Protein AF-A0A7I9WTD4-F1 (afdb_monomer)

Foldseek 3Di:
DDFLLNCQPDFPVRVVVAAAFPQALQPDKPSQAQKFWDDWDQDPVQRKIKTKIQCLRHPDPRLFGIKIKIAGQWDDKDKDADDDPDADDTFGWHIWDWDDDPQKIWIWTAGPPTMIIIIMGRKMKMKGWHFVPQRPPDAADRVDPDPVSRVVNHRDRGTDTDNIHMDIDD

Sequence (170 aa):
MTTLSDLRNLRPDRADSFAATAWNPFSSDDVLSGAQLLEVRHDILRSSLSITLELRVSEYDWHACAGLITAFDVTDYVYSQDLRTNGLMAWTILSSVTERLEETLTLELSGTPAFSLKFTAGQAAFYSAKIEGMEGLPPPDYTAADAQSVETKIPNWDARIHDVQVAFFP

Radius of gyration: 15.12 Å; Cα contacts (8 Å, |Δi|>4): 411; chains: 1; bounding box: 37×29×42 Å

Secondary structure (DSSP, 8-state):
-EEHHHHHT--GGG-TTSEEPS--TTTSTTTTTT-EEEEEEEETTTTEEEEEEE-TT-SS--S-SEEEEEEEEEEEEEEEEPPP-SS---EEEEEEEEEE-SS-EEEEEEEETTEEEEEEEEEEEEEEEEETTTTTPPPP-TTSS-HHHHHTTS--TT-EEEEEEEEEE-

Organism: NCBI:txid182220

Mean predicted aligned error: 4.13 Å

Nearest PDB structures (foldseek):
  6drg-assembly1_A  TM=2.628E-01  e=8.115E-01  Homo sapiens
  1yiv-assembly1_A  TM=2.609E-01  e=1.483E+00  Equus 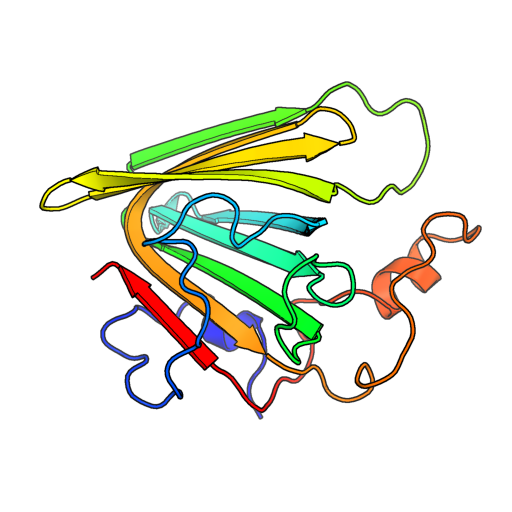caballus
  1a18-assembly1_A  TM=2.137E-01  e=1.483E+00  Mus musculus
  6ew5-assembly4_D  TM=2.754E-01  e=3.376E+00  Homo sapiens
  1uok-assembly1_A  TM=2.651E-01  e=4.692E+00  Bacillus cereus

Structure (mmCIF, N/CA/C/O backbone):
data_AF-A0A7I9WTD4-F1
#
_entry.id   AF-A0A7I9WTD4-F1
#
loop_
_atom_site.group_PDB
_atom_site.id
_atom_site.type_symbol
_atom_site.label_atom_id
_atom_site.label_alt_id
_atom_site.label_comp_id
_atom_site.label_asym_id
_atom_site.label_entity_id
_atom_site.label_seq_id
_atom_site.pdbx_PDB_ins_code
_atom_site.Cartn_x
_atom_site.Cartn_y
_atom_site.Cartn_z
_atom_site.occupancy
_atom_site.B_iso_or_equiv
_atom_site.auth_seq_id
_atom_site.auth_comp_id
_atom_site.auth_asym_id
_atom_site.auth_atom_id
_atom_site.pdbx_PDB_model_num
ATOM 1 N N . MET A 1 1 ? 12.847 -17.223 7.275 1.00 72.06 1 MET A N 1
ATOM 2 C CA . MET A 1 1 ? 12.976 -15.955 6.527 1.00 72.06 1 MET A CA 1
ATOM 3 C C . MET A 1 1 ? 11.576 -15.491 6.203 1.00 72.06 1 MET A C 1
ATOM 5 O O . MET A 1 1 ? 10.771 -16.348 5.865 1.00 72.06 1 MET A O 1
ATOM 9 N N . THR A 1 2 ? 11.306 -14.201 6.376 1.00 91.00 2 THR A N 1
ATOM 10 C CA . THR A 1 2 ? 9.975 -13.599 6.216 1.00 91.00 2 THR A CA 1
ATOM 11 C C . THR A 1 2 ? 9.826 -13.041 4.802 1.00 91.00 2 THR A C 1
ATOM 13 O O . THR A 1 2 ? 10.802 -12.558 4.224 1.00 91.00 2 THR A O 1
ATOM 16 N N . THR A 1 3 ? 8.620 -13.106 4.255 1.00 94.62 3 THR A N 1
ATOM 17 C CA . THR A 1 3 ? 8.218 -12.573 2.947 1.00 94.62 3 THR A CA 1
ATOM 18 C C . THR A 1 3 ? 7.068 -11.573 3.092 1.00 94.62 3 THR A C 1
ATOM 20 O O . THR A 1 3 ? 6.437 -11.497 4.150 1.00 94.62 3 THR A O 1
ATOM 23 N N . LEU A 1 4 ? 6.743 -10.823 2.033 1.00 92.12 4 LEU A N 1
ATOM 24 C CA . LEU A 1 4 ? 5.535 -9.981 2.025 1.00 92.12 4 LEU A CA 1
ATOM 25 C C . LEU A 1 4 ? 4.254 -10.822 2.196 1.00 92.12 4 LEU A C 1
ATOM 27 O O . LEU A 1 4 ? 3.320 -10.398 2.879 1.00 92.12 4 LEU A O 1
ATOM 31 N N . SER A 1 5 ? 4.217 -12.038 1.637 1.00 93.44 5 SER A N 1
ATOM 32 C CA . SER A 1 5 ? 3.125 -13.002 1.844 1.00 93.44 5 SER A CA 1
ATOM 33 C C . SER A 1 5 ? 2.903 -13.355 3.314 1.00 93.44 5 SER A C 1
ATOM 35 O O . SER A 1 5 ? 1.752 -13.496 3.738 1.00 93.44 5 SER A O 1
ATOM 37 N N . ASP A 1 6 ? 3.978 -13.482 4.095 1.00 92.69 6 ASP A N 1
ATOM 38 C CA . ASP A 1 6 ? 3.882 -13.805 5.522 1.00 92.69 6 ASP A CA 1
ATOM 39 C C . ASP A 1 6 ? 3.224 -12.664 6.310 1.00 92.69 6 ASP A C 1
ATOM 41 O O . ASP A 1 6 ? 2.420 -12.917 7.209 1.00 92.69 6 ASP A O 1
ATOM 45 N N . LEU A 1 7 ? 3.502 -11.410 5.933 1.00 91.62 7 LEU A N 1
ATOM 46 C CA . LEU A 1 7 ? 2.905 -10.225 6.558 1.00 91.62 7 LEU A CA 1
ATOM 47 C C . LEU A 1 7 ? 1.428 -10.043 6.196 1.00 91.62 7 LEU A C 1
ATOM 49 O O . LEU A 1 7 ? 0.654 -9.556 7.012 1.00 91.62 7 LEU A O 1
ATOM 53 N N . ARG A 1 8 ? 1.007 -10.481 5.004 1.00 88.94 8 ARG A N 1
ATOM 54 C CA . ARG A 1 8 ? -0.359 -10.287 4.484 1.00 88.94 8 ARG A CA 1
ATOM 55 C C . ARG A 1 8 ? -1.465 -10.717 5.451 1.00 88.94 8 ARG A C 1
ATOM 57 O O . ARG A 1 8 ? -2.531 -10.117 5.490 1.00 88.94 8 ARG A O 1
ATOM 64 N N . ASN A 1 9 ? -1.240 -11.812 6.173 1.00 83.88 9 ASN A N 1
ATOM 65 C CA . ASN A 1 9 ? -2.237 -12.390 7.078 1.00 83.88 9 ASN A CA 1
ATOM 66 C C . ASN A 1 9 ? -1.953 -12.058 8.550 1.00 83.88 9 ASN A C 1
ATOM 68 O O . ASN A 1 9 ? -2.624 -12.593 9.436 1.00 83.88 9 ASN A O 1
ATOM 72 N N . LEU A 1 10 ? -0.944 -11.229 8.818 1.00 87.38 10 LEU A N 1
ATOM 73 C CA . LEU A 1 10 ? -0.597 -10.819 10.162 1.00 87.38 10 LEU A CA 1
ATOM 74 C C . LEU A 1 10 ? -1.544 -9.695 10.579 1.00 87.38 10 LEU A C 1
ATOM 76 O O . LEU A 1 10 ? -1.502 -8.595 10.037 1.00 87.38 10 LEU A O 1
ATOM 80 N N . ARG A 1 11 ? -2.431 -9.992 11.527 1.00 79.56 11 ARG A N 1
ATOM 81 C CA . ARG A 1 11 ? -3.296 -8.963 12.099 1.00 79.56 11 ARG A CA 1
ATOM 82 C C . ARG A 1 11 ? -2.468 -7.980 12.950 1.00 79.56 11 ARG A C 1
ATOM 84 O O . ARG A 1 11 ? -1.442 -8.389 13.508 1.00 79.56 11 ARG A O 1
ATOM 91 N N . PRO A 1 12 ? -2.894 -6.705 13.057 1.00 73.19 12 PRO A N 1
ATOM 92 C CA . PRO A 1 12 ? -2.173 -5.677 13.813 1.00 73.19 12 PRO A CA 1
ATOM 93 C C . PRO A 1 12 ? -1.848 -6.072 15.258 1.00 73.19 12 PRO A C 1
ATOM 95 O O . PRO A 1 12 ? -0.746 -5.812 15.729 1.00 73.19 12 PRO A O 1
ATOM 98 N N . ASP A 1 13 ? -2.753 -6.798 15.922 1.00 71.31 13 ASP A N 1
ATOM 99 C CA . ASP A 1 13 ? -2.607 -7.311 17.294 1.00 71.31 13 ASP A CA 1
ATOM 100 C C . ASP A 1 13 ? -1.446 -8.306 17.487 1.00 71.31 13 ASP A C 1
ATOM 102 O O . ASP A 1 13 ? -1.131 -8.691 18.612 1.00 71.31 13 ASP A O 1
ATOM 106 N N . ARG A 1 14 ? -0.813 -8.760 16.400 1.00 68.50 14 ARG A N 1
ATOM 107 C CA . ARG A 1 14 ? 0.292 -9.733 16.414 1.00 68.50 14 ARG A CA 1
ATOM 108 C C . ARG A 1 14 ? 1.599 -9.186 15.862 1.00 68.50 14 ARG A C 1
ATOM 110 O O . ARG A 1 14 ? 2.542 -9.954 15.671 1.00 68.50 14 ARG A O 1
ATOM 117 N N . ALA A 1 15 ? 1.660 -7.892 15.578 1.00 66.06 15 ALA A N 1
ATOM 118 C CA . ALA A 1 15 ? 2.770 -7.283 14.861 1.00 66.06 15 ALA A CA 1
ATOM 119 C C . ALA A 1 15 ? 3.665 -6.387 15.750 1.00 66.06 15 ALA A C 1
ATOM 121 O O . ALA A 1 15 ? 4.578 -5.736 15.242 1.00 66.06 15 ALA A O 1
ATOM 122 N N . ASP A 1 16 ? 3.497 -6.468 17.079 1.00 65.81 16 ASP A N 1
ATOM 123 C CA . ASP A 1 16 ? 4.304 -5.796 18.119 1.00 65.81 16 ASP A CA 1
ATOM 124 C C . ASP A 1 16 ? 5.815 -6.097 18.059 1.00 65.81 16 ASP A C 1
ATOM 126 O O . ASP A 1 16 ? 6.619 -5.441 18.719 1.00 65.81 16 ASP A O 1
ATOM 130 N N . SER A 1 17 ? 6.231 -7.103 17.286 1.00 79.44 17 SER A N 1
ATOM 131 C CA . SER A 1 17 ? 7.640 -7.470 17.122 1.00 79.44 17 SER A CA 1
ATOM 132 C C . SER A 1 17 ? 8.421 -6.574 16.154 1.00 79.44 17 SER A C 1
ATOM 134 O O . SER A 1 17 ? 9.639 -6.732 16.054 1.00 79.44 17 SER A O 1
ATOM 136 N N . PHE A 1 18 ? 7.757 -5.688 15.406 1.00 86.88 18 PHE A N 1
ATOM 137 C CA . PHE A 1 18 ? 8.407 -4.819 14.422 1.00 86.88 18 PHE A CA 1
ATOM 138 C C . PHE A 1 18 ? 8.662 -3.413 14.964 1.00 86.88 18 PHE A C 1
ATOM 140 O O . PHE A 1 18 ? 7.960 -2.921 15.844 1.00 86.88 18 PHE A O 1
ATOM 147 N N . ALA A 1 19 ? 9.685 -2.752 14.421 1.00 91.00 19 ALA A N 1
ATOM 148 C CA . ALA A 1 19 ? 9.974 -1.369 14.774 1.00 91.00 19 ALA A CA 1
ATOM 149 C C . ALA A 1 19 ? 8.861 -0.443 14.262 1.00 91.00 19 ALA A C 1
ATOM 151 O O . ALA A 1 19 ? 8.337 -0.649 13.170 1.00 91.00 19 ALA A O 1
ATOM 152 N N . ALA A 1 20 ? 8.525 0.605 15.011 1.00 91.12 20 ALA A N 1
ATOM 153 C CA . ALA A 1 20 ? 7.610 1.624 14.509 1.00 91.12 20 ALA A CA 1
ATOM 154 C C . ALA A 1 20 ? 8.242 2.364 13.318 1.00 91.12 20 ALA A C 1
ATOM 156 O O . ALA A 1 20 ? 9.428 2.704 13.353 1.00 91.12 20 ALA A O 1
ATOM 157 N N . THR A 1 21 ? 7.459 2.626 12.273 1.00 90.94 21 THR A N 1
ATOM 158 C CA . THR A 1 21 ? 7.903 3.493 11.175 1.00 90.94 21 THR A CA 1
ATOM 159 C C . THR A 1 21 ? 7.775 4.970 11.554 1.00 90.94 21 THR A C 1
ATOM 161 O O . THR A 1 21 ? 6.896 5.355 12.326 1.00 90.94 21 THR A O 1
ATOM 164 N N . ALA A 1 22 ? 8.647 5.812 10.995 1.00 89.25 22 ALA A N 1
ATOM 165 C CA . ALA A 1 22 ? 8.564 7.266 11.151 1.00 89.25 22 ALA A CA 1
ATOM 166 C C . ALA A 1 22 ? 7.361 7.876 10.405 1.00 89.25 22 ALA A C 1
ATOM 168 O O . ALA A 1 22 ? 6.913 8.971 10.741 1.00 89.25 22 ALA A O 1
ATOM 169 N N . TRP A 1 23 ? 6.839 7.163 9.407 1.00 93.75 23 TRP A N 1
ATOM 170 C CA . TRP A 1 23 ? 5.847 7.654 8.459 1.00 93.75 23 TRP A CA 1
ATOM 171 C C . TRP A 1 23 ? 4.590 6.788 8.531 1.00 93.75 23 TRP A C 1
ATOM 173 O O . TRP A 1 23 ? 4.564 5.659 8.046 1.00 93.75 23 TRP A O 1
ATOM 183 N N . ASN A 1 24 ? 3.537 7.304 9.161 1.00 94.69 24 ASN A N 1
ATOM 184 C CA . ASN A 1 24 ? 2.292 6.565 9.332 1.00 94.69 24 ASN A CA 1
ATOM 185 C C . ASN A 1 24 ? 1.231 7.070 8.335 1.00 94.69 24 ASN A C 1
ATOM 187 O O . ASN A 1 24 ? 0.687 8.159 8.544 1.00 94.69 24 ASN A O 1
ATOM 191 N N . PRO A 1 25 ? 0.889 6.287 7.292 1.00 95.75 25 PRO A N 1
ATOM 192 C CA . PRO A 1 25 ? -0.104 6.698 6.299 1.00 95.75 25 PRO A CA 1
ATOM 193 C C . 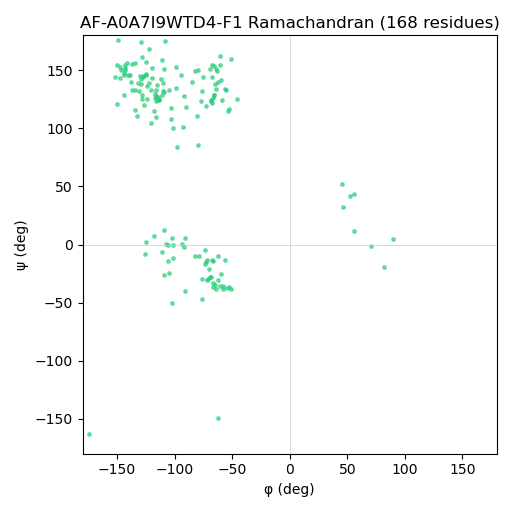PRO A 1 25 ? -1.520 6.782 6.878 1.00 95.75 25 PRO A C 1
ATOM 195 O O . PRO A 1 25 ? -2.403 7.360 6.258 1.00 95.75 25 PRO A O 1
ATOM 198 N N . PHE A 1 26 ? -1.749 6.233 8.073 1.00 95.94 26 PHE A N 1
ATOM 199 C CA . PHE A 1 26 ? -3.041 6.268 8.750 1.00 95.94 26 PHE A CA 1
ATOM 200 C C . PHE A 1 26 ? -3.203 7.467 9.688 1.00 95.94 26 PHE A C 1
ATOM 202 O O . PHE A 1 26 ? -4.242 7.597 10.326 1.00 95.94 26 PHE A O 1
ATOM 209 N N . SER A 1 27 ? -2.187 8.316 9.848 1.00 94.38 27 SER A N 1
ATOM 210 C CA . SER A 1 27 ? -2.272 9.502 10.715 1.00 94.38 27 SER A CA 1
ATOM 211 C C . SER A 1 27 ? -1.916 10.811 10.028 1.00 94.38 27 SER A C 1
ATOM 213 O O . SER A 1 27 ? -2.074 11.861 10.645 1.00 94.38 27 SER A O 1
ATOM 215 N N . SER A 1 28 ? -1.408 10.746 8.802 1.00 94.00 28 SER A N 1
ATOM 216 C CA . SER A 1 28 ? -0.904 11.899 8.073 1.00 94.00 28 SER A CA 1
ATOM 217 C C . SER A 1 28 ? -1.240 11.751 6.598 1.00 94.00 28 SER A C 1
ATOM 219 O O . SER A 1 28 ? -0.924 10.723 5.995 1.00 94.00 28 SER A O 1
ATOM 221 N N . ASP A 1 29 ? -1.841 12.793 6.036 1.00 96.88 29 ASP A N 1
ATOM 222 C CA . ASP A 1 29 ? -2.143 12.845 4.613 1.00 96.88 29 ASP A CA 1
ATOM 223 C C . ASP A 1 29 ? -0.858 12.935 3.777 1.00 96.88 29 ASP A C 1
ATOM 225 O O . ASP A 1 29 ? 0.196 13.376 4.244 1.00 96.88 29 ASP A O 1
ATOM 229 N N . ASP A 1 30 ? -0.965 12.466 2.539 1.00 97.06 30 ASP A N 1
ATOM 230 C CA . ASP A 1 30 ? 0.041 12.472 1.474 1.00 97.06 30 ASP A CA 1
ATOM 231 C C . ASP A 1 30 ? 1.388 11.806 1.803 1.00 97.06 30 ASP A C 1
ATOM 233 O O . ASP A 1 30 ? 2.317 11.857 1.003 1.00 97.06 30 ASP A O 1
ATOM 237 N N . VAL A 1 31 ? 1.490 11.066 2.912 1.00 96.56 31 VAL A N 1
ATOM 238 C CA . VA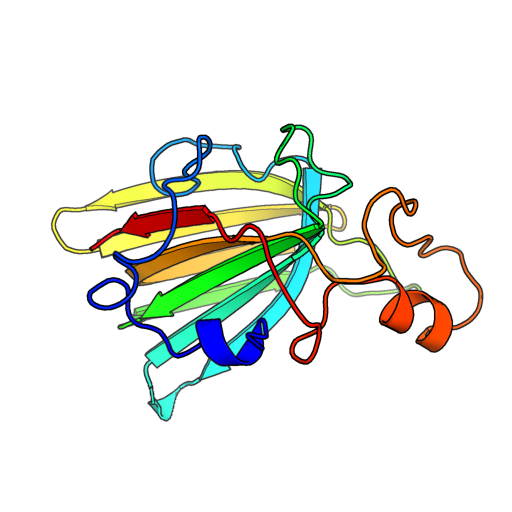L A 1 31 ? 2.696 10.294 3.269 1.00 96.56 31 VAL A CA 1
ATOM 239 C C . VAL A 1 31 ? 3.066 9.247 2.211 1.00 96.56 31 VAL A C 1
ATOM 241 O O . VAL A 1 31 ? 4.231 8.875 2.090 1.00 96.56 31 VAL A O 1
ATOM 244 N N . LEU A 1 32 ? 2.100 8.773 1.420 1.00 97.75 32 LEU A N 1
ATOM 245 C CA . LEU A 1 32 ? 2.349 7.831 0.324 1.00 97.75 32 LEU A CA 1
ATOM 246 C C . LEU A 1 32 ? 2.618 8.523 -1.023 1.00 97.75 32 LEU A C 1
ATOM 248 O O . LEU A 1 32 ? 2.729 7.832 -2.036 1.00 97.75 32 LEU A O 1
ATOM 252 N N . SER A 1 33 ? 2.724 9.856 -1.061 1.00 97.69 33 SER A N 1
ATOM 253 C CA . SER A 1 33 ? 3.006 10.609 -2.286 1.00 97.69 33 SER A CA 1
ATOM 254 C C . SER A 1 33 ? 4.304 10.139 -2.953 1.00 97.69 33 SER A C 1
ATOM 256 O O . SER A 1 33 ? 5.338 9.916 -2.315 1.00 97.69 33 SER A O 1
ATOM 258 N N . GLY A 1 34 ? 4.232 9.935 -4.266 1.00 97.12 34 GLY A N 1
ATOM 259 C CA . GLY A 1 34 ? 5.320 9.428 -5.096 1.00 97.12 34 GLY A CA 1
ATOM 260 C C . GLY A 1 34 ? 5.484 7.907 -5.080 1.00 97.12 34 GLY A C 1
ATOM 261 O O . GLY A 1 34 ? 6.066 7.371 -6.019 1.00 97.12 34 GLY A O 1
ATOM 262 N N . ALA A 1 35 ? 4.961 7.179 -4.084 1.00 97.62 35 ALA A N 1
ATOM 263 C CA . ALA A 1 35 ? 4.992 5.715 -4.107 1.00 97.62 35 ALA A CA 1
ATOM 264 C C . ALA A 1 35 ? 4.166 5.170 -5.285 1.00 97.62 35 ALA A C 1
ATOM 266 O O . ALA A 1 35 ? 3.189 5.789 -5.710 1.00 97.62 35 ALA A O 1
ATOM 267 N N . GLN A 1 36 ? 4.529 4.000 -5.821 1.00 96.44 36 GLN A N 1
ATOM 268 C CA . GLN A 1 36 ? 3.765 3.389 -6.920 1.00 96.44 36 GLN A CA 1
ATOM 269 C C . GLN A 1 36 ? 2.920 2.222 -6.429 1.00 96.44 36 GLN A C 1
ATOM 271 O O . GLN A 1 36 ? 3.421 1.328 -5.750 1.00 96.44 36 GLN A O 1
ATOM 276 N N . LEU A 1 37 ? 1.654 2.206 -6.835 1.00 95.88 37 LEU A N 1
ATOM 277 C CA . LEU A 1 37 ? 0.732 1.097 -6.650 1.00 95.88 37 LEU A CA 1
ATOM 278 C C . LEU A 1 37 ? 1.110 -0.058 -7.590 1.00 95.88 37 LEU A C 1
ATOM 280 O O . LEU A 1 37 ? 1.095 0.101 -8.811 1.00 95.88 37 LEU A O 1
ATOM 284 N N . LEU A 1 38 ? 1.436 -1.221 -7.022 1.00 94.12 38 LEU A N 1
ATOM 285 C CA . LEU A 1 38 ? 1.855 -2.399 -7.790 1.00 94.12 38 LEU A CA 1
ATOM 286 C C . LEU A 1 38 ? 0.733 -3.424 -7.925 1.00 94.12 38 LEU A C 1
ATOM 288 O O . LEU A 1 38 ? 0.432 -3.885 -9.023 1.00 94.12 38 LEU A O 1
ATOM 292 N N . GLU A 1 39 ? 0.111 -3.786 -6.805 1.00 94.19 39 GLU A N 1
ATOM 293 C CA . GLU A 1 39 ? -0.909 -4.830 -6.772 1.00 94.19 39 GLU A CA 1
ATOM 294 C C . GLU A 1 39 ? -1.903 -4.590 -5.637 1.00 94.19 39 GLU A C 1
ATOM 296 O O . GLU A 1 39 ? -1.526 -4.158 -4.547 1.00 94.19 39 GLU A O 1
ATOM 301 N N . VAL A 1 40 ? -3.171 -4.918 -5.893 1.00 95.62 40 VAL A N 1
ATOM 302 C CA . VAL A 1 40 ? -4.254 -4.906 -4.908 1.00 95.62 40 VAL A CA 1
ATOM 303 C C . VAL A 1 40 ? -4.890 -6.292 -4.874 1.00 95.62 40 VAL A C 1
ATOM 305 O O . VAL A 1 40 ? -5.329 -6.806 -5.902 1.00 95.62 40 VAL A O 1
ATOM 308 N N . ARG A 1 41 ? -4.957 -6.905 -3.692 1.00 95.81 41 ARG A N 1
ATOM 309 C CA . ARG A 1 41 ? -5.591 -8.207 -3.460 1.00 95.81 41 ARG A CA 1
ATOM 310 C C . ARG A 1 41 ? -6.744 -8.052 -2.487 1.00 95.81 41 ARG A C 1
ATOM 312 O O . ARG A 1 41 ? -6.520 -7.747 -1.321 1.00 95.81 41 ARG A O 1
ATOM 319 N N . HIS A 1 42 ? -7.958 -8.301 -2.961 1.00 96.00 42 HIS A N 1
ATOM 320 C CA . HIS A 1 42 ? -9.155 -8.327 -2.129 1.00 96.00 42 HIS A CA 1
ATOM 321 C C . HIS A 1 42 ? -9.576 -9.780 -1.872 1.00 96.00 42 HIS A C 1
ATOM 323 O O . HIS A 1 42 ? -9.896 -10.519 -2.804 1.00 96.00 42 HIS A O 1
ATOM 329 N N . ASP A 1 43 ? -9.559 -10.194 -0.607 1.00 95.69 43 ASP A N 1
ATOM 330 C CA . ASP A 1 43 ? -10.061 -11.487 -0.143 1.00 95.69 43 ASP A CA 1
ATOM 331 C C . ASP A 1 43 ? -11.440 -11.287 0.493 1.00 95.69 43 ASP A C 1
ATOM 333 O O . ASP A 1 43 ? -11.565 -10.862 1.643 1.00 95.69 43 ASP A O 1
ATOM 337 N N . ILE A 1 44 ? -12.474 -11.609 -0.285 1.00 93.94 44 ILE A N 1
ATOM 338 C CA . ILE A 1 44 ? -13.882 -11.437 0.095 1.00 93.94 44 ILE A CA 1
ATOM 339 C C . ILE A 1 44 ? -14.267 -12.367 1.254 1.00 93.94 44 ILE A C 1
ATOM 341 O O . ILE A 1 44 ? -15.087 -11.999 2.087 1.00 93.94 44 ILE A O 1
ATOM 345 N N . LEU A 1 45 ? -13.687 -13.570 1.334 1.00 94.94 45 LEU A N 1
ATOM 346 C CA . LEU A 1 45 ? -14.048 -14.539 2.377 1.00 94.94 45 LEU A CA 1
ATOM 347 C C . LEU A 1 45 ? -13.543 -14.108 3.753 1.00 94.94 45 LEU A C 1
ATOM 349 O O . LEU A 1 45 ? -14.140 -14.464 4.767 1.00 94.94 45 LEU A O 1
ATOM 353 N N . ARG A 1 46 ? -12.428 -13.375 3.785 1.00 94.12 46 ARG A N 1
ATOM 354 C CA . ARG A 1 46 ? -11.813 -12.863 5.014 1.00 94.12 46 ARG A CA 1
ATOM 355 C C . ARG A 1 46 ? -12.101 -11.386 5.266 1.00 94.12 46 ARG A C 1
ATOM 357 O O . ARG A 1 46 ? -11.607 -10.865 6.262 1.00 94.12 46 ARG A O 1
ATOM 364 N N . SER A 1 47 ? -12.849 -10.732 4.375 1.00 96.12 47 SER A N 1
ATOM 365 C CA . SER A 1 47 ? -13.055 -9.280 4.362 1.00 96.12 47 SER A CA 1
ATOM 366 C C . SER A 1 47 ? -11.741 -8.525 4.563 1.00 96.12 47 SER A C 1
ATOM 368 O O . SER A 1 47 ? -11.610 -7.706 5.472 1.00 96.12 47 SER A O 1
ATOM 370 N N . SER A 1 48 ? -10.729 -8.859 3.761 1.00 96.94 48 SER A N 1
ATOM 371 C CA . SER A 1 48 ? -9.396 -8.266 3.885 1.00 96.94 48 SER A CA 1
ATOM 372 C C . SER A 1 48 ? -8.866 -7.756 2.556 1.00 96.94 48 SER A C 1
ATOM 374 O O . SER A 1 48 ? -9.084 -8.375 1.513 1.00 96.94 48 SER A O 1
ATOM 376 N N . LEU A 1 49 ? -8.122 -6.658 2.609 1.00 97.38 49 LEU A N 1
ATOM 377 C CA . LEU A 1 49 ? -7.468 -6.035 1.466 1.00 97.38 49 LEU A CA 1
ATOM 378 C C . LEU A 1 49 ? -5.960 -6.015 1.701 1.00 97.38 49 LEU A C 1
ATOM 380 O O . LEU A 1 49 ? -5.493 -5.820 2.823 1.00 97.38 49 LEU A O 1
ATOM 384 N N . SER A 1 50 ? -5.177 -6.209 0.648 1.00 97.38 50 SER A N 1
ATOM 385 C CA . SER A 1 50 ? -3.732 -6.013 0.700 1.00 97.38 50 SER A CA 1
ATOM 386 C C . SER A 1 50 ? -3.254 -5.221 -0.505 1.00 97.38 50 SER A C 1
ATOM 388 O O . SER A 1 50 ? -3.646 -5.525 -1.630 1.00 97.38 50 SER A O 1
ATOM 390 N N . ILE A 1 51 ? -2.421 -4.213 -0.268 1.00 97.56 51 ILE A N 1
ATOM 391 C CA . ILE A 1 51 ? -1.926 -3.288 -1.287 1.00 97.56 51 ILE A CA 1
ATOM 392 C C . ILE A 1 51 ? -0.403 -3.261 -1.219 1.00 97.56 51 ILE A C 1
ATOM 394 O O . ILE A 1 51 ? 0.154 -2.879 -0.191 1.00 97.56 51 ILE A O 1
ATOM 398 N N . THR A 1 52 ? 0.258 -3.635 -2.311 1.00 97.25 52 THR A N 1
ATOM 399 C CA . THR A 1 52 ? 1.722 -3.611 -2.421 1.00 97.25 52 THR A CA 1
ATOM 400 C C . THR A 1 52 ? 2.174 -2.350 -3.146 1.00 97.25 52 THR A C 1
ATOM 402 O O . THR A 1 52 ? 1.617 -1.993 -4.188 1.00 97.25 52 THR A O 1
ATOM 405 N N . LEU A 1 53 ? 3.203 -1.703 -2.603 1.00 97.31 53 LEU A N 1
ATOM 406 C CA . LEU A 1 53 ? 3.750 -0.435 -3.071 1.00 97.31 53 LEU A CA 1
ATOM 407 C C . LEU A 1 53 ? 5.253 -0.540 -3.364 1.00 97.31 53 LEU A C 1
ATOM 409 O O . LEU A 1 53 ? 5.989 -1.208 -2.637 1.00 97.31 53 LEU A O 1
ATOM 413 N N . GLU A 1 54 ? 5.713 0.189 -4.378 1.00 96.44 54 GLU A N 1
ATOM 414 C CA . GLU A 1 54 ? 7.125 0.519 -4.606 1.00 96.44 54 GLU A CA 1
ATOM 415 C C . GLU A 1 54 ? 7.460 1.829 -3.886 1.00 96.44 54 GLU A C 1
ATOM 417 O O . GLU A 1 54 ? 6.886 2.873 -4.207 1.00 96.44 54 GLU A O 1
ATOM 422 N N . LEU A 1 55 ? 8.394 1.786 -2.931 1.00 96.81 55 LEU A N 1
ATOM 423 C CA . LEU A 1 55 ? 8.757 2.949 -2.112 1.00 96.81 55 LEU A CA 1
ATOM 424 C C . LEU A 1 55 ? 10.055 3.636 -2.553 1.00 96.81 55 LEU A C 1
ATOM 426 O O . LEU A 1 55 ? 10.299 4.758 -2.119 1.00 96.81 55 LEU A O 1
ATOM 430 N N . ARG A 1 56 ? 10.872 3.052 -3.445 1.00 95.31 56 ARG A N 1
ATOM 431 C CA . ARG A 1 56 ? 12.148 3.672 -3.885 1.00 95.31 56 ARG A CA 1
ATOM 432 C C . ARG A 1 56 ? 11.968 4.953 -4.698 1.00 95.31 56 ARG A C 1
ATOM 434 O O . ARG A 1 56 ? 12.932 5.674 -4.924 1.00 95.31 56 ARG A O 1
ATOM 441 N N . VAL A 1 57 ? 10.751 5.201 -5.168 1.00 93.75 57 VAL A N 1
ATOM 442 C CA . VAL A 1 57 ? 10.349 6.384 -5.946 1.00 93.75 57 VAL A CA 1
ATOM 443 C C . VAL A 1 57 ? 9.475 7.356 -5.155 1.00 93.75 57 VAL A C 1
ATOM 445 O O . VAL A 1 57 ? 9.066 8.376 -5.698 1.00 93.75 57 VAL A O 1
ATOM 448 N N . SER A 1 58 ? 9.190 7.036 -3.890 1.00 94.50 58 SER A N 1
ATOM 449 C CA . SER A 1 58 ? 8.426 7.898 -2.992 1.00 94.50 58 SER A CA 1
ATOM 450 C C . SER A 1 58 ? 9.151 9.217 -2.735 1.00 94.50 58 SER A C 1
ATOM 452 O O . SER A 1 58 ? 10.380 9.267 -2.693 1.00 94.50 58 SER A O 1
ATOM 454 N N . GLU A 1 59 ? 8.381 10.277 -2.500 1.00 93.81 59 GLU A N 1
ATOM 455 C CA . GLU A 1 59 ? 8.917 11.585 -2.105 1.00 93.8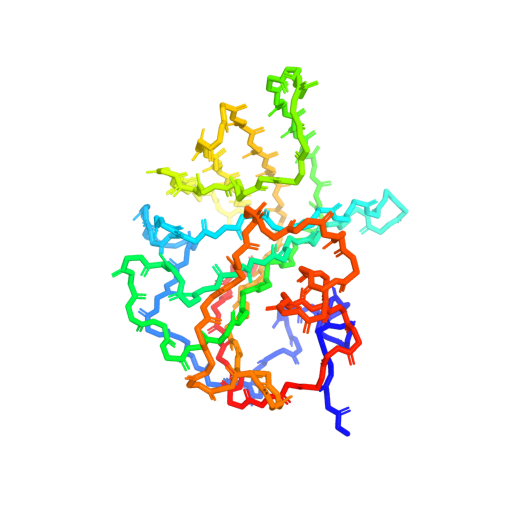1 59 GLU A CA 1
ATOM 456 C C . GLU A 1 59 ? 9.509 11.556 -0.689 1.00 93.81 59 GLU A C 1
ATOM 458 O O . GLU A 1 59 ? 10.441 12.296 -0.372 1.00 93.81 59 GLU A O 1
ATOM 463 N N . TYR A 1 60 ? 8.988 10.665 0.156 1.00 92.38 60 TYR A N 1
ATOM 464 C CA . TYR A 1 60 ? 9.484 10.419 1.505 1.00 92.38 60 TYR A CA 1
ATOM 465 C C . TYR A 1 60 ? 10.641 9.420 1.507 1.00 92.38 60 TYR A C 1
ATOM 467 O O . TYR A 1 60 ? 10.598 8.395 0.824 1.00 92.38 60 TYR A O 1
ATOM 475 N N . ASP A 1 61 ? 11.648 9.687 2.341 1.00 89.69 61 ASP A N 1
ATOM 476 C CA . ASP A 1 61 ? 12.779 8.784 2.549 1.00 89.69 61 ASP A CA 1
ATOM 477 C C . ASP A 1 61 ? 12.389 7.653 3.507 1.00 89.69 61 ASP A C 1
ATOM 479 O O . ASP A 1 61 ? 12.552 7.727 4.727 1.00 89.69 61 ASP A O 1
ATOM 483 N N . TRP A 1 62 ? 11.799 6.604 2.938 1.00 91.38 62 TRP A N 1
ATOM 484 C CA . TRP A 1 62 ? 11.394 5.409 3.677 1.00 91.38 62 TRP A CA 1
ATOM 485 C C . TRP A 1 62 ? 12.569 4.523 4.088 1.00 91.38 62 TRP A C 1
ATOM 487 O O . TRP A 1 62 ? 12.383 3.624 4.907 1.00 91.38 62 TRP A O 1
ATOM 497 N N . HIS A 1 63 ? 13.748 4.702 3.476 1.00 92.38 63 HIS A N 1
ATOM 498 C CA . HIS A 1 63 ? 14.855 3.742 3.537 1.00 92.38 63 HIS A CA 1
ATOM 499 C C . HIS A 1 63 ? 14.413 2.276 3.293 1.00 92.38 63 HIS A C 1
ATOM 501 O O . HIS A 1 63 ? 14.988 1.336 3.852 1.00 92.38 63 HIS A O 1
ATOM 507 N N . ALA A 1 64 ? 13.389 2.084 2.454 1.00 94.88 64 ALA A N 1
ATOM 508 C CA . ALA A 1 64 ? 12.716 0.815 2.194 1.00 94.88 64 ALA A CA 1
ATOM 509 C C . ALA A 1 64 ? 12.497 0.603 0.689 1.00 94.88 64 ALA A C 1
ATOM 511 O O . ALA A 1 64 ? 12.434 1.557 -0.086 1.00 94.88 64 ALA A O 1
ATOM 512 N N . CYS A 1 65 ? 12.364 -0.659 0.281 1.00 95.62 65 CYS A N 1
ATOM 513 C CA . CYS A 1 65 ? 12.057 -1.029 -1.101 1.00 95.62 65 CYS A CA 1
ATOM 514 C C . CYS A 1 65 ? 10.546 -1.145 -1.323 1.00 95.62 65 CYS A C 1
ATOM 516 O O . CYS A 1 65 ? 10.029 -0.724 -2.354 1.00 95.62 65 CYS A O 1
ATOM 518 N N . ALA A 1 66 ? 9.840 -1.716 -0.347 1.00 96.81 66 ALA A N 1
ATOM 519 C CA . ALA A 1 66 ? 8.440 -2.083 -0.478 1.00 96.81 66 ALA A CA 1
ATOM 520 C C . ALA A 1 66 ? 7.591 -1.515 0.650 1.00 96.81 66 ALA A C 1
ATOM 522 O O . ALA A 1 66 ? 8.029 -1.465 1.802 1.00 96.81 66 ALA A O 1
ATOM 523 N N . GLY A 1 67 ? 6.362 -1.156 0.296 1.00 97.06 67 GLY A N 1
ATOM 524 C CA . GLY A 1 67 ? 5.274 -0.884 1.222 1.00 97.06 67 GLY A CA 1
ATOM 525 C C . GLY A 1 67 ? 4.205 -1.963 1.089 1.00 97.06 67 GLY A C 1
ATOM 526 O O . GLY A 1 67 ? 3.928 -2.430 -0.014 1.00 97.06 67 GLY A O 1
ATOM 527 N N . LEU A 1 68 ? 3.596 -2.359 2.198 1.00 97.44 68 LEU A N 1
ATOM 528 C CA . LEU A 1 68 ? 2.448 -3.256 2.216 1.00 97.44 68 LEU A CA 1
ATOM 529 C C . LEU A 1 68 ? 1.399 -2.696 3.169 1.00 97.44 68 LEU A C 1
ATOM 531 O O . LEU A 1 68 ? 1.623 -2.649 4.375 1.00 97.44 68 LEU A O 1
ATOM 535 N N . ILE A 1 69 ? 0.240 -2.321 2.637 1.00 97.38 69 ILE A N 1
ATOM 536 C CA . ILE A 1 69 ? -0.948 -2.051 3.448 1.00 97.38 69 ILE A CA 1
ATOM 537 C C . ILE A 1 69 ? -1.732 -3.352 3.550 1.00 97.38 69 ILE A C 1
ATOM 539 O O . ILE A 1 69 ? -2.053 -3.957 2.529 1.00 97.38 69 ILE A O 1
ATOM 543 N N . THR A 1 70 ? -2.075 -3.768 4.761 1.00 97.06 70 THR A N 1
ATOM 544 C CA . THR A 1 70 ? -3.059 -4.822 5.023 1.00 97.06 70 THR A CA 1
ATOM 545 C C . THR A 1 70 ? -4.224 -4.218 5.782 1.00 97.06 70 THR A C 1
ATOM 547 O O . THR A 1 70 ? -4.008 -3.575 6.806 1.00 97.06 70 THR A O 1
ATOM 550 N N . ALA A 1 71 ? -5.443 -4.447 5.314 1.00 97.06 71 ALA A N 1
ATOM 551 C CA . ALA A 1 71 ? -6.663 -4.006 5.971 1.00 97.06 71 ALA A CA 1
ATOM 552 C C . ALA A 1 71 ? -7.558 -5.212 6.268 1.00 97.06 71 ALA A C 1
ATOM 554 O O . ALA A 1 71 ? -7.674 -6.119 5.438 1.00 97.06 71 ALA A O 1
ATOM 555 N N . PHE A 1 72 ? -8.181 -5.221 7.442 1.00 96.44 72 PHE A N 1
ATOM 556 C CA . PHE A 1 72 ? -9.071 -6.279 7.912 1.00 96.44 72 PHE A CA 1
ATOM 557 C C . PHE A 1 72 ? -10.423 -5.702 8.302 1.00 96.44 72 PHE A C 1
ATOM 559 O O . PHE A 1 72 ? -10.546 -4.517 8.615 1.00 96.44 72 PHE A O 1
ATOM 566 N N . ASP A 1 73 ? -11.430 -6.572 8.290 1.00 96.38 73 ASP A N 1
ATOM 567 C CA . ASP A 1 73 ? -12.813 -6.198 8.563 1.00 96.38 73 ASP A CA 1
ATOM 568 C C . ASP A 1 73 ? -13.253 -5.074 7.595 1.00 96.38 73 ASP A C 1
ATOM 570 O O . ASP A 1 73 ? -13.843 -4.065 7.978 1.00 96.38 73 ASP A O 1
ATOM 574 N N . VAL A 1 74 ? -12.886 -5.247 6.315 1.00 97.44 74 VAL A N 1
ATOM 575 C CA . VAL A 1 74 ? -13.157 -4.314 5.214 1.00 97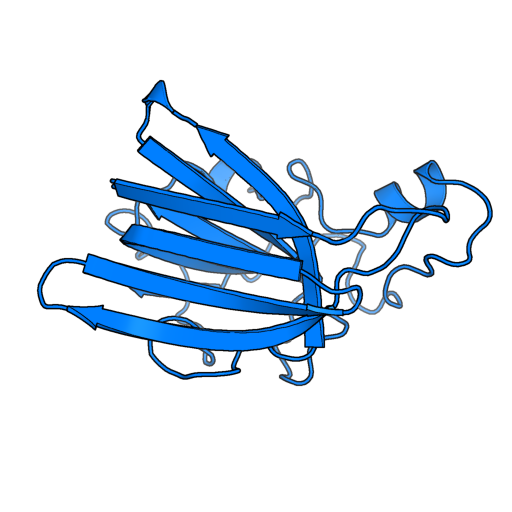.44 74 VAL A CA 1
ATOM 576 C C . VAL A 1 74 ? -14.653 -4.294 4.918 1.00 97.44 74 VAL A C 1
ATOM 578 O O . VAL A 1 74 ? -15.254 -5.337 4.645 1.00 97.44 74 VAL A O 1
ATOM 581 N N . THR A 1 75 ? -15.246 -3.104 4.955 1.00 97.19 75 THR A N 1
ATOM 582 C CA . THR A 1 75 ? -16.684 -2.881 4.731 1.00 97.19 75 THR A CA 1
ATOM 583 C C . THR A 1 75 ? -16.978 -2.189 3.406 1.00 97.19 75 THR A C 1
ATOM 585 O O . THR A 1 75 ? -18.050 -2.404 2.841 1.00 97.19 75 THR A O 1
ATOM 588 N N . ASP A 1 76 ? -16.025 -1.411 2.894 1.00 97.06 76 ASP A N 1
ATOM 589 C CA . ASP A 1 76 ? -16.106 -0.747 1.596 1.00 97.06 76 ASP A CA 1
ATOM 590 C C . ASP A 1 76 ? -14.768 -0.852 0.859 1.00 97.06 76 ASP A C 1
ATOM 592 O O . ASP A 1 76 ? -13.699 -0.739 1.464 1.00 97.06 76 ASP A O 1
ATOM 596 N N . TYR A 1 77 ? -14.837 -1.086 -0.450 1.00 97.62 77 TYR A N 1
ATOM 597 C CA . TYR A 1 77 ? -13.688 -1.079 -1.351 1.00 97.62 77 TYR A CA 1
ATOM 598 C C . TYR A 1 77 ? -14.137 -0.641 -2.741 1.00 97.62 77 TYR A C 1
ATOM 600 O O . TYR A 1 77 ? -14.956 -1.300 -3.389 1.00 97.62 77 TYR A O 1
ATOM 608 N N . VAL A 1 78 ? -13.545 0.448 -3.219 1.00 97.69 78 VAL A N 1
ATOM 609 C CA . VAL A 1 78 ? -13.780 0.996 -4.549 1.00 97.69 78 VAL A CA 1
ATOM 610 C C . VAL A 1 78 ? -12.439 1.193 -5.235 1.00 97.69 78 VAL A C 1
ATOM 612 O O . VAL A 1 78 ? -11.529 1.818 -4.697 1.00 97.69 78 VAL A O 1
ATOM 615 N N . TYR A 1 79 ? -12.323 0.670 -6.452 1.00 96.62 79 TYR A N 1
ATOM 616 C CA . TYR A 1 79 ? -11.182 0.912 -7.320 1.00 96.62 79 TYR A CA 1
ATOM 617 C C . TYR A 1 79 ? -11.666 1.320 -8.702 1.00 96.62 79 TYR A C 1
ATOM 619 O O . TYR A 1 79 ? -12.541 0.682 -9.291 1.00 96.62 79 TYR A O 1
ATOM 627 N N . SER A 1 80 ? -11.079 2.389 -9.218 1.00 95.75 80 SER A N 1
ATOM 628 C CA . SER A 1 80 ? -11.319 2.886 -10.563 1.00 95.75 80 SER A CA 1
ATOM 629 C C . SER A 1 80 ? -10.005 3.328 -11.186 1.00 95.75 80 SER A C 1
ATOM 631 O O . SER A 1 80 ? -9.102 3.818 -10.507 1.00 95.75 80 SER A O 1
ATOM 633 N N . GLN A 1 81 ? -9.902 3.128 -12.491 1.00 93.19 81 GLN A N 1
ATOM 634 C CA . GLN A 1 81 ? -8.765 3.557 -13.286 1.00 93.19 81 GLN A CA 1
ATOM 635 C C . GLN A 1 81 ? -9.245 3.918 -14.686 1.00 93.19 81 GLN A C 1
ATOM 637 O O . GLN A 1 81 ? -10.227 3.347 -15.177 1.00 93.19 81 GLN A O 1
ATOM 642 N N . ASP A 1 82 ? -8.516 4.811 -15.342 1.00 87.94 82 ASP A N 1
ATOM 643 C CA . ASP A 1 82 ? -8.710 5.054 -16.764 1.00 87.94 82 ASP A CA 1
ATOM 644 C C . ASP A 1 82 ? -8.322 3.828 -17.599 1.00 87.94 82 ASP A C 1
ATOM 646 O O . ASP A 1 82 ? -7.487 2.997 -17.220 1.00 87.94 82 ASP A O 1
ATOM 650 N N . LEU A 1 83 ? -8.947 3.713 -18.776 1.00 82.12 83 LEU A N 1
ATOM 651 C CA . LEU A 1 83 ? -8.644 2.642 -19.715 1.00 82.12 83 LEU A CA 1
ATOM 652 C C . LEU A 1 83 ? -7.164 2.698 -20.109 1.00 82.12 83 LEU A C 1
ATOM 654 O O . LEU A 1 83 ? -6.681 3.686 -20.663 1.00 82.12 83 LEU A O 1
ATOM 658 N N . ARG A 1 84 ? -6.465 1.582 -19.906 1.00 77.12 84 ARG A N 1
ATOM 659 C CA . ARG A 1 84 ? -5.110 1.404 -20.421 1.00 77.12 84 ARG A CA 1
ATOM 660 C C . ARG A 1 84 ? -5.130 1.318 -21.943 1.00 77.12 84 ARG A C 1
ATOM 662 O O . ARG A 1 84 ? -5.750 0.423 -22.512 1.00 77.12 84 ARG A O 1
ATOM 669 N N . THR A 1 85 ? -4.402 2.219 -22.590 1.00 68.56 85 THR A N 1
ATOM 670 C CA . THR A 1 85 ? -4.165 2.188 -24.042 1.00 68.56 85 THR A CA 1
ATOM 671 C C . THR A 1 85 ? -2.746 1.745 -24.407 1.00 68.56 85 THR A C 1
ATOM 673 O O . THR A 1 85 ? -2.517 1.361 -25.550 1.00 68.56 85 THR A O 1
ATOM 676 N N . ASN A 1 86 ? -1.818 1.730 -23.441 1.00 67.06 86 ASN A N 1
ATOM 677 C CA . ASN A 1 86 ? -0.393 1.422 -23.619 1.00 67.06 86 ASN A CA 1
ATOM 678 C C . ASN A 1 86 ? 0.078 0.348 -22.607 1.00 67.06 86 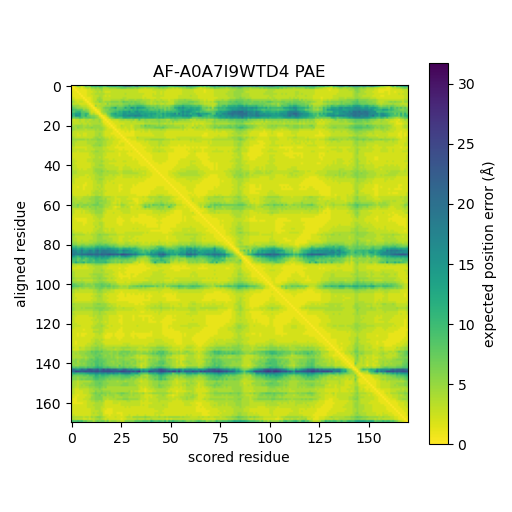ASN A C 1
ATOM 680 O O . ASN A 1 86 ? -0.709 -0.067 -21.759 1.00 67.06 86 ASN A O 1
ATOM 684 N N . GLY A 1 87 ? 1.331 -0.119 -22.732 1.00 73.75 87 GLY A N 1
ATOM 685 C CA . GLY A 1 87 ? 1.934 -1.235 -21.973 1.00 73.75 87 GLY A CA 1
ATOM 686 C C . GLY A 1 87 ? 2.043 -1.056 -20.446 1.00 73.75 87 GLY A C 1
ATOM 687 O O . GLY A 1 87 ? 1.201 -0.429 -19.807 1.00 73.75 87 GLY A O 1
ATOM 688 N N . LEU A 1 88 ? 3.062 -1.656 -19.817 1.00 81.69 88 LEU A N 1
ATOM 689 C CA . LEU A 1 88 ? 3.272 -1.491 -18.373 1.00 81.69 88 LEU A CA 1
ATOM 690 C C . LEU A 1 88 ? 3.539 -0.020 -18.027 1.00 81.69 88 LEU A C 1
ATOM 692 O O . LEU A 1 88 ? 4.241 0.682 -18.748 1.00 81.69 88 LEU A O 1
ATOM 696 N N . MET A 1 89 ? 2.969 0.443 -16.915 1.00 83.19 89 MET A N 1
ATOM 697 C CA . MET A 1 89 ? 3.131 1.811 -16.422 1.00 83.19 89 MET A CA 1
ATOM 698 C C . MET A 1 89 ? 3.173 1.805 -14.899 1.00 83.19 89 MET A C 1
ATOM 700 O O . MET A 1 89 ? 2.467 1.013 -14.270 1.00 83.19 89 MET A O 1
ATOM 704 N N . ALA A 1 90 ? 3.962 2.721 -14.344 1.00 87.25 90 ALA A N 1
ATOM 705 C CA . ALA A 1 90 ? 3.909 3.090 -12.939 1.00 87.25 90 ALA A CA 1
ATOM 706 C C . ALA A 1 90 ? 2.567 3.758 -12.619 1.00 87.25 90 ALA A C 1
ATOM 708 O O . ALA A 1 90 ? 2.200 4.718 -13.291 1.00 87.25 90 ALA A O 1
ATOM 709 N N . TRP A 1 91 ? 1.872 3.284 -11.587 1.00 92.94 91 TRP A N 1
ATOM 710 C CA . TRP A 1 91 ? 0.704 3.961 -11.019 1.00 92.94 91 TRP A CA 1
ATOM 711 C C . TRP A 1 91 ? 1.147 4.757 -9.795 1.00 92.94 91 TRP A C 1
ATOM 713 O O . TRP A 1 91 ? 1.102 4.266 -8.670 1.00 92.94 91 TRP A O 1
ATOM 723 N N . THR A 1 92 ? 1.653 5.962 -10.024 1.00 96.12 92 THR A N 1
ATOM 724 C CA . THR A 1 92 ? 2.214 6.826 -8.983 1.00 96.12 92 THR A CA 1
ATOM 725 C C . THR A 1 92 ? 1.101 7.489 -8.183 1.00 96.12 92 THR A C 1
ATOM 727 O O . THR A 1 92 ? 0.266 8.192 -8.751 1.00 96.12 92 THR A O 1
ATOM 730 N N . ILE A 1 93 ? 1.110 7.297 -6.867 1.00 98.25 93 ILE A N 1
ATOM 731 C CA . ILE A 1 93 ? 0.228 7.976 -5.919 1.00 98.25 93 ILE A CA 1
ATOM 732 C C . ILE A 1 93 ? 0.595 9.464 -5.898 1.00 98.25 93 ILE A C 1
ATOM 734 O O . ILE A 1 93 ? 1.754 9.819 -5.699 1.00 98.25 93 ILE A O 1
ATOM 738 N N . LEU A 1 94 ? -0.397 10.323 -6.120 1.00 97.94 94 LEU A N 1
ATOM 739 C CA . LEU A 1 94 ? -0.270 11.781 -6.020 1.00 97.94 94 LEU A CA 1
ATOM 740 C C . LEU A 1 94 ? -0.926 12.332 -4.755 1.00 97.94 94 LEU A C 1
ATOM 742 O O . LEU A 1 94 ? -0.562 13.414 -4.314 1.00 97.94 94 LEU A O 1
ATOM 746 N N . SER A 1 95 ? -1.902 11.614 -4.196 1.00 97.94 95 SER A N 1
ATOM 747 C CA . SER A 1 95 ? -2.502 11.965 -2.915 1.00 97.94 95 SER A CA 1
ATOM 748 C C . SER A 1 95 ? -2.929 10.723 -2.145 1.00 97.94 95 SER A C 1
ATOM 750 O O . SER A 1 95 ? -3.394 9.741 -2.737 1.00 97.94 95 SER A O 1
ATOM 752 N N . SER A 1 96 ? -2.770 10.780 -0.825 1.00 97.81 96 SER A N 1
ATOM 753 C CA . SER A 1 96 ? -3.278 9.786 0.116 1.00 97.81 96 SER A CA 1
ATOM 754 C C . SER A 1 96 ? -3.977 10.489 1.271 1.00 97.81 96 SER A C 1
ATOM 756 O O . SER A 1 96 ? -3.310 11.115 2.087 1.00 97.81 96 SER A O 1
ATOM 758 N N . VAL A 1 97 ? -5.296 10.378 1.359 1.00 98.00 97 VAL A N 1
ATOM 759 C CA . VAL A 1 97 ? -6.094 11.034 2.399 1.00 98.00 97 VAL A CA 1
ATOM 760 C C . VAL A 1 97 ? -6.628 9.991 3.357 1.00 98.00 97 VAL A C 1
ATOM 762 O O . VAL A 1 97 ? -7.205 8.985 2.928 1.00 98.00 97 VAL A O 1
ATOM 765 N N . THR A 1 98 ? -6.466 10.250 4.651 1.00 97.06 98 THR A N 1
ATOM 766 C CA . THR A 1 98 ? -6.946 9.354 5.696 1.00 97.06 98 THR A CA 1
ATOM 767 C C . THR A 1 98 ? -8.014 10.011 6.559 1.00 97.06 98 THR A C 1
ATOM 769 O O . THR A 1 98 ? -7.799 11.046 7.183 1.00 97.06 98 THR A O 1
ATOM 772 N N . GLU A 1 99 ? -9.145 9.326 6.701 1.00 97.25 99 GLU A N 1
ATOM 773 C CA . GLU A 1 99 ? -10.184 9.657 7.669 1.00 97.25 99 GLU A CA 1
ATOM 774 C C . GLU A 1 99 ? -10.242 8.585 8.762 1.00 97.25 99 GLU A C 1
ATOM 776 O O . GLU A 1 99 ? -10.331 7.387 8.484 1.00 97.25 99 GLU A O 1
ATOM 781 N N . ARG A 1 100 ? -10.200 9.019 10.025 1.00 95.00 100 ARG A N 1
ATOM 782 C CA . ARG A 1 100 ? -10.316 8.142 11.194 1.00 95.00 100 ARG A CA 1
ATOM 783 C C . ARG A 1 100 ? -11.601 8.444 11.944 1.00 95.00 100 ARG A C 1
ATOM 785 O O . ARG A 1 100 ? -11.810 9.574 12.382 1.00 95.00 100 ARG A O 1
ATOM 792 N N . LEU A 1 101 ? -12.403 7.412 12.153 1.00 92.75 101 LEU A N 1
ATOM 793 C CA . LEU A 1 101 ? -13.509 7.399 13.105 1.00 92.75 101 LEU A CA 1
ATOM 794 C C . LEU A 1 101 ? -13.132 6.504 14.294 1.00 92.75 101 LEU A C 1
ATOM 796 O O . LEU A 1 101 ? -12.070 5.884 14.293 1.00 92.75 101 LEU A O 1
ATOM 800 N N . GLU A 1 102 ? -13.982 6.450 15.322 1.00 88.75 102 GLU A N 1
ATOM 801 C CA . GLU A 1 102 ? -13.677 5.730 16.572 1.00 88.75 102 GLU A CA 1
ATOM 802 C C . GLU A 1 102 ? -13.290 4.258 16.351 1.00 88.75 102 GLU A C 1
ATOM 804 O O . GLU A 1 102 ? -12.379 3.771 17.013 1.00 88.75 102 GLU A O 1
ATOM 809 N N . GLU A 1 103 ? -13.935 3.579 15.398 1.00 93.69 103 GLU A N 1
ATOM 810 C CA . GLU A 1 103 ? -13.758 2.137 15.146 1.00 93.69 103 GLU A CA 1
ATOM 811 C C . GLU A 1 103 ? -13.371 1.809 13.696 1.00 93.69 103 GLU A C 1
ATOM 813 O O . GLU A 1 103 ? -13.305 0.642 13.318 1.00 93.69 103 GLU A O 1
ATOM 818 N N . THR A 1 104 ? -13.186 2.820 12.841 1.00 96.94 104 THR A N 1
ATOM 819 C CA . THR A 1 104 ? -12.907 2.587 11.417 1.00 96.94 104 THR A CA 1
ATOM 820 C C . THR A 1 104 ? -11.912 3.583 10.847 1.00 96.94 104 THR A C 1
ATOM 822 O O . THR A 1 104 ? -11.830 4.742 11.260 1.00 96.94 104 THR A O 1
ATOM 825 N N . LEU A 1 105 ? -11.173 3.108 9.854 1.00 97.25 105 LEU A N 1
ATOM 826 C CA . LEU A 1 105 ? -10.245 3.867 9.038 1.00 97.25 105 LEU A CA 1
ATOM 827 C C . LEU A 1 105 ? -10.748 3.860 7.603 1.00 97.25 105 LEU A C 1
ATOM 829 O O . LEU A 1 105 ? -11.035 2.793 7.061 1.00 97.25 105 LEU A O 1
ATOM 833 N N . THR A 1 106 ? -10.771 5.027 6.971 1.00 98.31 106 THR A N 1
ATOM 834 C CA . THR A 1 106 ? -10.919 5.151 5.523 1.00 98.31 106 THR A CA 1
ATOM 835 C C . THR A 1 106 ? -9.637 5.721 4.937 1.00 98.31 106 THR A C 1
ATOM 837 O O . THR A 1 106 ? -9.204 6.794 5.348 1.00 98.31 106 THR A O 1
ATOM 840 N N . LEU A 1 107 ? -9.041 5.010 3.978 1.00 98.50 107 LEU A N 1
ATOM 841 C CA . LEU A 1 107 ? -7.894 5.488 3.206 1.00 98.50 107 LEU A CA 1
ATOM 842 C C . LEU A 1 107 ? -8.313 5.652 1.747 1.00 98.50 107 LEU A C 1
ATOM 844 O O . LEU A 1 107 ? -8.830 4.716 1.130 1.00 98.50 107 LEU A O 1
ATOM 848 N N . GLU A 1 108 ? -8.062 6.834 1.202 1.00 98.50 108 GLU A N 1
ATOM 849 C CA . GLU A 1 108 ? -8.284 7.169 -0.198 1.00 98.50 108 GLU A CA 1
ATOM 850 C C . GLU A 1 108 ? -6.951 7.506 -0.867 1.00 98.50 108 GLU A C 1
ATOM 852 O O . GLU A 1 108 ? -6.204 8.358 -0.399 1.00 98.50 108 GLU A O 1
ATOM 857 N N . LEU A 1 109 ? -6.650 6.824 -1.967 1.00 98.62 109 LEU A N 1
ATOM 858 C CA . LEU A 1 109 ? -5.483 7.043 -2.806 1.00 98.62 109 LEU A CA 1
ATOM 859 C C . LEU A 1 109 ? -5.948 7.526 -4.173 1.00 98.62 109 LEU A C 1
ATOM 861 O O . LEU A 1 109 ? -6.866 6.954 -4.764 1.00 98.62 109 LEU A O 1
ATOM 865 N N . SER A 1 110 ? -5.262 8.519 -4.717 1.00 98.25 110 SER A N 1
ATOM 866 C CA . SER A 1 110 ? -5.429 8.924 -6.111 1.00 98.25 110 SER A CA 1
ATOM 867 C C . SER A 1 110 ? -4.078 9.192 -6.753 1.00 98.25 110 SER A C 1
ATOM 869 O O . SER A 1 110 ? -3.094 9.480 -6.065 1.00 98.25 110 SER A O 1
ATOM 871 N N . GLY A 1 111 ? -3.996 9.068 -8.075 1.00 97.38 111 GLY A N 1
ATOM 872 C CA . GLY A 1 111 ? -2.712 9.255 -8.732 1.00 97.38 111 GLY A CA 1
ATOM 873 C C . GLY A 1 111 ? -2.715 9.230 -10.250 1.00 97.38 111 GLY A C 1
ATOM 874 O O . GLY A 1 111 ? -3.748 9.436 -10.886 1.00 97.38 111 GLY A O 1
ATOM 875 N N . THR A 1 112 ? -1.520 9.039 -10.813 1.00 94.12 112 THR A N 1
ATOM 876 C CA . THR A 1 112 ? -1.231 9.086 -12.252 1.00 94.12 112 THR A CA 1
ATOM 877 C C . THR A 1 112 ? -0.576 7.785 -12.753 1.00 94.12 112 T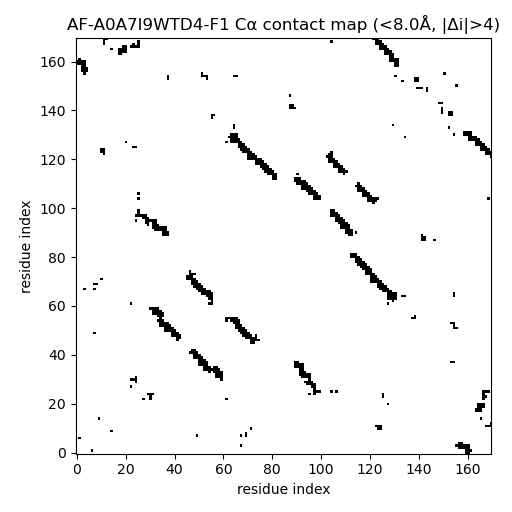HR A C 1
ATOM 879 O O . THR A 1 112 ? 0.348 7.297 -12.099 1.00 94.12 112 THR A O 1
ATOM 882 N N . PRO A 1 113 ? -0.984 7.218 -13.910 1.00 92.19 113 PRO A N 1
ATOM 883 C CA . PRO A 1 113 ? -2.174 7.558 -14.703 1.00 92.19 113 PRO A CA 1
ATOM 884 C C . PRO A 1 113 ? -3.449 7.578 -13.856 1.00 92.19 113 PRO A C 1
ATOM 886 O O . PRO A 1 113 ? -3.439 7.022 -12.767 1.00 92.19 113 PRO A O 1
ATOM 889 N N . ALA A 1 114 ? -4.511 8.252 -14.305 1.00 94.56 114 ALA A N 1
ATOM 890 C CA . ALA A 1 114 ? -5.663 8.532 -13.448 1.00 94.56 114 ALA A CA 1
ATOM 891 C C . ALA A 1 114 ? -6.230 7.253 -12.805 1.00 94.56 114 ALA A C 1
ATOM 893 O O . ALA A 1 114 ? -6.731 6.357 -13.492 1.00 94.56 114 ALA A O 1
ATOM 894 N N . PHE A 1 115 ? -6.137 7.184 -11.477 1.00 96.12 115 PHE A N 1
ATOM 895 C CA . PHE A 1 115 ? -6.754 6.149 -10.657 1.00 96.12 115 PHE A CA 1
ATOM 896 C C . PHE A 1 115 ? -7.299 6.734 -9.361 1.00 96.12 115 PHE A C 1
ATOM 898 O O . PHE A 1 115 ? -6.824 7.763 -8.873 1.00 96.12 115 PHE A O 1
ATOM 905 N N . SER A 1 116 ? -8.269 6.029 -8.791 1.00 97.75 116 SER A N 1
ATOM 906 C CA . SER A 1 116 ? -8.739 6.225 -7.426 1.00 97.75 116 SER A CA 1
ATOM 907 C C . SER A 1 116 ? -8.941 4.861 -6.772 1.00 97.75 116 SER A C 1
ATOM 909 O O . SER A 1 116 ? -9.525 3.949 -7.368 1.00 97.75 116 SER A O 1
ATOM 911 N N . LEU A 1 117 ? -8.429 4.715 -5.555 1.00 98.25 117 LEU A N 1
ATOM 912 C CA . LEU A 1 117 ? -8.610 3.556 -4.696 1.00 98.25 117 LEU A CA 1
ATOM 913 C C . LEU A 1 117 ? -9.084 4.051 -3.339 1.00 98.25 117 LEU A C 1
ATOM 915 O O . LEU A 1 117 ? -8.405 4.851 -2.709 1.00 98.25 117 LEU A O 1
ATOM 919 N N . LYS A 1 118 ? -10.207 3.535 -2.860 1.00 98.56 118 LYS A N 1
ATOM 920 C CA . LYS A 1 118 ? -10.734 3.838 -1.535 1.00 98.56 118 LYS A CA 1
ATOM 921 C C . LYS A 1 118 ? -11.103 2.552 -0.822 1.00 98.56 118 LYS A C 1
ATOM 923 O O . LYS A 1 118 ? -11.665 1.650 -1.443 1.00 98.56 118 LYS A O 1
ATOM 928 N N . PHE A 1 119 ? -10.801 2.462 0.466 1.00 98.38 119 PHE A N 1
ATOM 929 C CA . PHE A 1 119 ? -11.351 1.408 1.311 1.00 98.38 119 PHE A CA 1
ATOM 930 C C . PHE A 1 119 ? -11.664 1.916 2.712 1.00 98.38 119 PHE A C 1
ATOM 932 O O . PHE A 1 119 ? -11.016 2.846 3.195 1.00 98.38 119 PHE A O 1
ATOM 939 N N . THR A 1 120 ? -12.607 1.245 3.369 1.00 98.50 120 THR A N 1
ATOM 940 C CA . THR A 1 120 ? -12.913 1.412 4.792 1.00 98.50 120 THR A CA 1
ATOM 941 C C . THR A 1 120 ? -12.715 0.084 5.514 1.00 98.50 120 THR A C 1
ATOM 943 O O . THR A 1 120 ? -13.174 -0.958 5.041 1.00 98.50 120 THR A O 1
ATOM 946 N N . ALA A 1 121 ? -12.022 0.110 6.650 1.00 97.75 121 ALA A N 1
ATOM 947 C CA . ALA A 1 121 ? -11.652 -1.076 7.414 1.00 97.75 121 ALA A CA 1
ATOM 948 C C . ALA A 1 121 ? -11.719 -0.829 8.924 1.00 97.75 121 ALA A C 1
ATOM 950 O O . ALA A 1 121 ? -11.507 0.295 9.381 1.00 97.75 121 ALA A O 1
ATOM 951 N N . GLY A 1 122 ? -11.984 -1.889 9.688 1.00 96.62 122 GLY A N 1
ATOM 952 C CA . GLY A 1 122 ? -11.917 -1.850 11.151 1.00 96.62 122 GLY A CA 1
ATOM 953 C C . GLY A 1 122 ? -10.484 -1.879 11.677 1.00 96.62 122 GLY A C 1
ATOM 954 O O . GLY A 1 122 ? -10.208 -1.303 12.715 1.00 96.62 122 GLY A O 1
ATOM 955 N N . GLN A 1 123 ? -9.559 -2.510 10.946 1.00 95.88 123 GLN A N 1
ATOM 956 C CA . GLN A 1 123 ? -8.149 -2.598 11.335 1.00 95.88 123 GLN A CA 1
ATOM 957 C C . GLN A 1 123 ? -7.242 -2.440 10.121 1.00 95.88 123 GLN A C 1
ATOM 959 O O . GLN A 1 123 ? -7.559 -2.935 9.035 1.00 95.88 123 GLN A O 1
ATOM 964 N N . ALA A 1 124 ? -6.076 -1.822 10.301 1.00 95.94 124 ALA A N 1
ATOM 965 C CA . ALA A 1 124 ? -5.065 -1.752 9.255 1.00 95.94 124 ALA A CA 1
ATOM 966 C C . ALA A 1 124 ? -3.633 -1.767 9.798 1.00 95.94 124 ALA A C 1
ATOM 968 O O . ALA A 1 124 ? -3.338 -1.278 10.888 1.00 95.94 124 ALA A O 1
ATOM 969 N N . ALA A 1 125 ? -2.723 -2.305 8.996 1.00 96.12 125 ALA A N 1
ATOM 970 C CA . ALA A 1 125 ? -1.288 -2.198 9.197 1.00 96.12 125 ALA A CA 1
ATOM 971 C C . ALA A 1 125 ? -0.629 -1.722 7.906 1.00 96.12 125 ALA A C 1
ATOM 973 O O . ALA A 1 125 ? -1.030 -2.108 6.808 1.00 96.12 125 ALA A O 1
ATOM 974 N N . PHE A 1 126 ? 0.386 -0.884 8.048 1.00 96.56 126 PHE A N 1
ATOM 975 C CA . PHE A 1 126 ? 1.291 -0.510 6.980 1.00 96.56 126 PHE A CA 1
ATOM 976 C C . PHE A 1 126 ? 2.676 -1.009 7.356 1.00 96.56 126 PHE A C 1
ATOM 978 O O . PHE A 1 126 ? 3.193 -0.637 8.406 1.00 96.56 126 PHE A O 1
ATOM 985 N N . TYR A 1 127 ? 3.272 -1.819 6.492 1.00 96.38 127 TYR A N 1
ATOM 986 C CA . TYR A 1 127 ? 4.631 -2.311 6.632 1.00 96.38 127 TYR A CA 1
ATOM 987 C C . TYR A 1 127 ? 5.522 -1.652 5.587 1.00 96.38 127 TYR A C 1
ATOM 989 O O . TYR A 1 127 ? 5.189 -1.679 4.403 1.00 96.38 127 TYR A O 1
ATOM 997 N N . SER A 1 128 ? 6.674 -1.131 5.997 1.00 96.94 128 SER A N 1
ATOM 998 C CA . SER A 1 128 ? 7.770 -0.810 5.081 1.00 96.94 128 SER A CA 1
ATOM 999 C C . SER A 1 128 ? 8.924 -1.777 5.314 1.00 96.94 128 SER A C 1
ATOM 1001 O O . SER A 1 128 ? 9.220 -2.150 6.449 1.00 96.94 128 SER A O 1
ATOM 1003 N N . ALA A 1 129 ? 9.557 -2.238 4.239 1.00 96.62 129 ALA A N 1
ATOM 1004 C CA . ALA A 1 129 ? 10.637 -3.212 4.340 1.00 96.62 129 ALA A CA 1
ATOM 1005 C C . ALA A 1 129 ? 11.662 -3.072 3.215 1.00 96.62 129 ALA A C 1
ATOM 1007 O O . ALA A 1 129 ? 11.354 -2.631 2.100 1.00 96.62 129 ALA A O 1
ATOM 1008 N N . LYS A 1 130 ? 12.889 -3.510 3.494 1.00 96.50 130 LYS A N 1
ATOM 1009 C CA . LYS A 1 130 ? 13.889 -3.783 2.458 1.00 96.50 130 LYS A CA 1
ATOM 1010 C C . LYS A 1 130 ? 13.660 -5.170 1.878 1.00 96.50 130 LYS A C 1
ATOM 1012 O O . LYS A 1 130 ? 13.162 -6.057 2.573 1.00 96.50 130 LYS A O 1
ATOM 1017 N N . ILE A 1 131 ? 14.002 -5.329 0.604 1.00 95.44 131 ILE A N 1
ATOM 1018 C CA . ILE A 1 131 ? 13.916 -6.601 -0.108 1.00 95.44 131 ILE A CA 1
ATOM 1019 C C . ILE A 1 131 ? 15.319 -7.044 -0.478 1.00 95.44 131 ILE A C 1
ATOM 1021 O O . ILE A 1 131 ? 15.992 -6.328 -1.219 1.00 95.44 131 ILE A O 1
ATOM 1025 N N . GLU A 1 132 ? 15.674 -8.258 -0.055 1.00 94.31 132 GLU A N 1
ATOM 1026 C CA . GLU A 1 132 ? 16.982 -8.859 -0.305 1.00 94.31 132 GLU A CA 1
ATOM 1027 C C . GLU A 1 132 ? 17.316 -8.822 -1.805 1.00 94.31 132 GLU A C 1
ATOM 1029 O O . GLU A 1 132 ? 16.637 -9.442 -2.628 1.00 94.31 132 GLU A O 1
ATOM 1034 N N . GLY A 1 133 ? 18.377 -8.096 -2.161 1.00 91.56 133 GLY A N 1
ATOM 1035 C CA . GLY A 1 133 ? 18.858 -7.974 -3.537 1.00 91.56 133 GLY A CA 1
ATOM 1036 C C . GLY A 1 133 ? 18.236 -6.823 -4.330 1.00 91.56 133 GLY A C 1
ATOM 1037 O O . GLY A 1 133 ? 18.537 -6.692 -5.515 1.00 91.56 133 GLY A O 1
ATOM 1038 N N . MET A 1 134 ? 17.405 -5.981 -3.710 1.00 92.44 134 MET A N 1
ATOM 1039 C CA . MET A 1 134 ? 16.856 -4.756 -4.312 1.00 92.44 134 MET A CA 1
ATOM 1040 C C . MET A 1 134 ? 17.408 -3.474 -3.683 1.00 92.44 134 MET A C 1
ATOM 1042 O O . MET A 1 134 ? 17.148 -2.376 -4.184 1.00 92.44 134 MET A O 1
ATOM 1046 N N . GLU A 1 135 ? 18.186 -3.581 -2.608 1.00 89.06 135 GLU A N 1
ATOM 1047 C CA . GLU A 1 135 ? 18.776 -2.438 -1.925 1.00 89.06 135 GLU A CA 1
ATOM 1048 C C . GLU A 1 135 ? 19.788 -1.723 -2.822 1.00 89.06 135 GLU A C 1
ATOM 1050 O O . GLU A 1 135 ? 20.701 -2.328 -3.383 1.00 89.06 135 GLU A O 1
ATOM 1055 N N . GLY A 1 136 ? 19.633 -0.406 -2.961 1.00 85.44 136 GLY A N 1
ATOM 1056 C CA . GLY A 1 136 ? 20.508 0.411 -3.806 1.00 85.44 136 GLY A CA 1
ATOM 1057 C C . GLY A 1 136 ? 20.337 0.185 -5.312 1.00 85.44 136 GLY A C 1
ATOM 1058 O O . GLY A 1 136 ? 21.000 0.865 -6.096 1.00 85.44 136 GLY A O 1
ATOM 1059 N N . LEU A 1 137 ? 19.448 -0.720 -5.739 1.00 89.56 137 LEU A N 1
ATOM 1060 C CA . LEU A 1 137 ? 19.077 -0.838 -7.144 1.00 89.56 137 LEU A CA 1
ATOM 1061 C C . LEU A 1 137 ? 18.146 0.309 -7.551 1.00 89.56 137 LEU A C 1
ATOM 1063 O O . LEU A 1 137 ? 17.281 0.703 -6.759 1.00 89.56 137 LEU A O 1
ATOM 1067 N N . PRO A 1 138 ? 18.267 0.811 -8.794 1.00 88.88 138 PRO A N 1
ATOM 1068 C CA . PRO A 1 138 ? 17.335 1.800 -9.305 1.00 88.88 138 PRO A CA 1
ATOM 1069 C C . PRO A 1 138 ? 15.905 1.235 -9.332 1.00 88.88 138 PRO A C 1
ATOM 1071 O O . PRO A 1 138 ? 15.719 0.014 -9.425 1.00 88.88 138 PRO A O 1
ATOM 1074 N N . PRO A 1 139 ? 14.892 2.113 -9.269 1.00 86.44 139 PRO A N 1
ATOM 1075 C CA . PRO A 1 139 ? 13.503 1.707 -9.424 1.00 86.44 139 PRO A CA 1
ATOM 1076 C C . PRO A 1 139 ? 13.245 1.064 -10.800 1.00 86.44 139 PRO A C 1
ATOM 1078 O O . PRO A 1 139 ? 14.051 1.225 -11.725 1.00 86.44 139 PRO A O 1
ATOM 1081 N N . PRO A 1 140 ? 12.136 0.318 -10.952 1.00 86.00 140 PRO A N 1
ATOM 1082 C CA . PRO A 1 140 ? 11.753 -0.296 -12.222 1.00 86.00 140 PRO A CA 1
ATOM 1083 C C . PRO A 1 140 ? 11.660 0.733 -13.359 1.00 86.00 140 PRO A C 1
ATOM 1085 O O . PRO A 1 140 ? 11.016 1.775 -13.236 1.00 86.00 140 PRO A O 1
ATOM 1088 N N . ASP A 1 141 ? 12.265 0.398 -14.497 1.00 86.56 141 ASP A N 1
ATOM 1089 C CA . ASP A 1 141 ? 12.087 1.133 -15.747 1.00 86.56 141 ASP A CA 1
ATOM 1090 C C . ASP A 1 141 ? 10.950 0.493 -16.550 1.00 86.56 141 ASP A C 1
ATOM 1092 O O . ASP A 1 141 ? 11.130 -0.537 -17.200 1.00 86.56 141 ASP A O 1
ATOM 1096 N N . TYR A 1 142 ? 9.770 1.110 -16.496 1.00 85.12 142 TYR A N 1
ATOM 1097 C CA . TYR A 1 142 ? 8.576 0.645 -17.208 1.00 85.12 142 TYR A CA 1
ATOM 1098 C C . TYR A 1 142 ? 8.625 0.907 -18.720 1.00 85.12 142 TYR A C 1
ATOM 1100 O O . TYR A 1 142 ? 7.730 0.472 -19.440 1.00 85.12 142 TYR A O 1
ATOM 1108 N N . THR A 1 143 ? 9.655 1.599 -19.217 1.00 80.62 143 THR A N 1
ATOM 1109 C CA . THR A 1 143 ? 9.906 1.731 -20.659 1.00 80.62 143 THR A CA 1
ATOM 1110 C C . THR A 1 143 ? 10.650 0.523 -21.233 1.00 80.62 143 THR A C 1
ATOM 1112 O O . THR A 1 143 ? 10.746 0.384 -22.455 1.00 80.62 143 THR A O 1
ATOM 1115 N N . ALA A 1 144 ? 11.146 -0.373 -20.368 1.00 68.38 144 ALA A N 1
ATOM 1116 C CA . ALA A 1 144 ? 11.786 -1.615 -20.774 1.00 68.38 144 ALA A CA 1
ATOM 1117 C C . ALA A 1 144 ? 10.831 -2.499 -21.597 1.00 68.38 144 ALA A C 1
ATOM 1119 O O . ALA A 1 144 ? 9.635 -2.595 -21.329 1.00 68.38 144 ALA A O 1
ATOM 1120 N N . ALA A 1 145 ? 11.386 -3.154 -22.619 1.00 58.69 145 ALA A N 1
ATOM 1121 C CA . ALA A 1 145 ? 10.609 -3.790 -23.680 1.00 58.69 145 ALA A CA 1
ATOM 1122 C C . ALA A 1 145 ? 9.869 -5.078 -23.268 1.00 58.69 145 ALA A C 1
ATOM 1124 O O . ALA A 1 145 ? 8.992 -5.521 -24.011 1.00 58.69 145 ALA A O 1
ATOM 1125 N N . ASP A 1 146 ? 10.198 -5.688 -22.124 1.00 78.75 146 ASP A N 1
ATOM 1126 C CA . ASP A 1 146 ? 9.567 -6.928 -21.674 1.00 78.75 146 ASP A CA 1
ATOM 1127 C C . ASP A 1 146 ? 9.057 -6.844 -20.224 1.00 78.75 146 ASP A C 1
ATOM 1129 O O . ASP A 1 146 ? 9.689 -6.279 -19.330 1.00 78.75 146 ASP A O 1
ATOM 1133 N N . ALA A 1 147 ? 7.859 -7.397 -20.010 1.00 81.31 147 ALA A N 1
ATOM 1134 C CA . ALA A 1 147 ? 7.169 -7.355 -18.724 1.00 81.31 147 ALA A CA 1
ATOM 1135 C C . ALA A 1 147 ? 7.914 -8.130 -17.632 1.00 81.31 147 ALA A C 1
ATOM 1137 O O . ALA A 1 147 ? 7.959 -7.703 -16.482 1.00 81.31 147 ALA A O 1
ATOM 1138 N N . GLN A 1 148 ? 8.562 -9.230 -18.009 1.00 82.94 148 GLN A N 1
ATOM 1139 C CA . GLN A 1 148 ? 9.282 -10.103 -17.088 1.00 82.94 148 GLN A CA 1
ATOM 1140 C C . GLN A 1 148 ? 10.480 -9.389 -16.432 1.00 82.94 148 GLN A C 1
ATOM 1142 O O . GLN A 1 148 ? 10.743 -9.541 -15.237 1.00 82.94 148 GLN A O 1
ATOM 1147 N N . SER A 1 149 ? 11.192 -8.550 -17.183 1.00 82.62 149 SER A N 1
ATOM 1148 C CA . SER A 1 149 ? 12.296 -7.727 -16.684 1.00 82.62 149 SER A CA 1
ATOM 1149 C C . SER A 1 149 ? 11.826 -6.633 -15.733 1.00 82.62 149 SER A C 1
ATOM 1151 O O . SER A 1 149 ? 12.597 -6.219 -14.869 1.00 82.62 149 SER A O 1
ATOM 1153 N N . VAL A 1 150 ? 10.588 -6.152 -15.872 1.00 87.31 150 VAL A N 1
ATOM 1154 C CA . VAL A 1 150 ? 9.984 -5.214 -14.915 1.00 87.31 150 VAL A CA 1
ATOM 1155 C C . VAL A 1 150 ? 9.547 -5.957 -13.653 1.00 87.31 150 VAL A C 1
ATOM 1157 O O . VAL A 1 150 ? 9.889 -5.533 -12.554 1.00 87.31 150 VAL A O 1
ATOM 1160 N N . GLU A 1 151 ? 8.870 -7.098 -13.795 1.00 85.38 151 GLU A N 1
ATOM 1161 C CA . GLU A 1 151 ? 8.369 -7.913 -12.678 1.00 85.38 151 GLU A CA 1
ATOM 1162 C C . GLU A 1 151 ? 9.483 -8.372 -11.725 1.00 85.38 151 GLU A C 1
ATOM 1164 O O . GLU A 1 151 ? 9.308 -8.395 -10.510 1.00 85.38 151 GLU A O 1
ATOM 1169 N N . THR A 1 152 ? 10.667 -8.678 -12.255 1.00 86.19 152 THR A N 1
ATOM 1170 C CA . THR A 1 152 ? 11.841 -9.040 -11.436 1.00 86.19 152 THR A CA 1
ATOM 1171 C C . THR A 1 152 ? 12.461 -7.866 -10.678 1.00 86.19 152 THR A C 1
ATOM 1173 O O . THR A 1 152 ? 13.275 -8.081 -9.781 1.00 86.19 152 THR A O 1
ATOM 1176 N N . LYS A 1 153 ? 12.092 -6.629 -11.020 1.00 89.50 153 LYS A N 1
ATOM 1177 C CA . LYS A 1 153 ? 12.618 -5.401 -10.413 1.00 89.50 153 LYS A CA 1
ATOM 1178 C C . LYS A 1 153 ? 11.633 -4.729 -9.469 1.00 89.50 153 LYS A C 1
ATOM 1180 O O . LYS A 1 153 ? 12.000 -3.700 -8.910 1.00 89.50 153 LYS A O 1
ATOM 1185 N N . ILE A 1 154 ? 10.432 -5.273 -9.286 1.00 92.31 154 ILE A N 1
ATOM 1186 C CA . ILE A 1 154 ? 9.425 -4.729 -8.371 1.00 92.31 154 ILE A CA 1
ATOM 1187 C C . ILE A 1 154 ? 9.238 -5.627 -7.147 1.00 92.31 154 ILE A C 1
ATOM 1189 O O . ILE A 1 154 ? 9.402 -6.848 -7.246 1.00 92.31 154 ILE A O 1
ATOM 1193 N N . PRO A 1 155 ? 8.853 -5.047 -5.998 1.00 92.75 155 PRO A N 1
ATOM 1194 C CA . PRO A 1 155 ? 8.347 -5.801 -4.866 1.00 92.75 155 PRO A CA 1
ATOM 1195 C C . PRO A 1 155 ? 7.308 -6.843 -5.288 1.00 92.75 155 PRO A C 1
ATOM 1197 O O . PRO A 1 155 ? 6.299 -6.520 -5.912 1.00 92.75 155 PRO A O 1
ATOM 1200 N N . ASN A 1 156 ? 7.554 -8.099 -4.922 1.00 90.62 156 ASN A N 1
ATOM 1201 C CA . ASN A 1 156 ? 6.637 -9.207 -5.157 1.00 90.62 156 ASN A CA 1
ATOM 1202 C C . ASN A 1 156 ? 6.396 -9.979 -3.857 1.00 90.62 156 ASN A C 1
ATOM 1204 O O . ASN A 1 156 ? 7.160 -9.887 -2.900 1.00 90.62 156 ASN A O 1
ATOM 1208 N N . TRP A 1 157 ? 5.317 -10.751 -3.826 1.00 91.81 157 TRP A N 1
ATOM 1209 C CA . TRP A 1 157 ? 4.832 -11.409 -2.612 1.00 91.81 157 TRP A CA 1
ATOM 1210 C C . TRP A 1 157 ? 5.797 -12.421 -2.001 1.00 91.81 157 TRP A C 1
ATOM 1212 O O . TRP A 1 157 ? 5.815 -12.589 -0.781 1.00 91.81 157 TRP A O 1
ATOM 1222 N N . ASP A 1 158 ? 6.605 -13.060 -2.839 1.00 92.69 158 ASP A N 1
ATOM 1223 C CA . ASP A 1 158 ? 7.546 -14.100 -2.428 1.00 92.69 158 ASP A CA 1
ATOM 1224 C C . ASP A 1 158 ? 8.944 -13.526 -2.145 1.00 92.69 158 ASP A C 1
ATOM 1226 O O . ASP A 1 158 ? 9.865 -14.255 -1.765 1.00 92.69 158 ASP A O 1
ATOM 1230 N N . ALA A 1 159 ? 9.106 -12.208 -2.300 1.00 90.19 159 ALA A N 1
ATOM 1231 C CA . ALA A 1 159 ? 10.341 -11.508 -2.019 1.00 90.19 159 ALA A CA 1
ATOM 1232 C C . ALA A 1 159 ? 10.679 -11.607 -0.530 1.00 90.19 159 ALA A C 1
ATOM 1234 O O . ALA A 1 159 ? 9.836 -11.397 0.348 1.00 90.19 159 ALA A O 1
ATOM 1235 N N . ARG A 1 160 ? 11.943 -11.920 -0.251 1.00 94.25 160 ARG A N 1
ATOM 1236 C CA . ARG A 1 160 ? 12.468 -11.989 1.111 1.00 94.25 160 ARG A CA 1
ATOM 1237 C C . ARG A 1 160 ? 12.687 -10.586 1.635 1.00 94.25 160 ARG A C 1
ATOM 1239 O O . ARG A 1 160 ? 13.291 -9.763 0.952 1.00 94.25 160 ARG A O 1
ATOM 1246 N N . ILE A 1 161 ? 12.212 -10.345 2.850 1.00 95.56 161 ILE A N 1
ATOM 1247 C CA . ILE A 1 161 ? 12.225 -9.018 3.455 1.00 95.56 161 ILE A CA 1
ATOM 1248 C C . ILE A 1 161 ? 13.030 -8.986 4.751 1.00 95.56 161 ILE A C 1
ATOM 1250 O O . ILE A 1 161 ? 13.125 -9.979 5.480 1.00 95.56 161 ILE A O 1
ATOM 1254 N N . HIS A 1 162 ? 13.578 -7.814 5.051 1.00 95.12 162 HIS A N 1
ATOM 1255 C CA . HIS A 1 162 ? 14.195 -7.497 6.335 1.00 95.12 162 HIS A CA 1
ATOM 1256 C C . HIS A 1 162 ? 14.043 -6.005 6.663 1.00 95.12 162 HIS A C 1
ATOM 1258 O O . HIS A 1 162 ? 13.487 -5.238 5.876 1.00 95.12 162 HIS A O 1
ATOM 1264 N N . ASP A 1 163 ? 14.504 -5.609 7.853 1.00 94.62 163 ASP A N 1
ATOM 1265 C CA . ASP A 1 163 ? 14.358 -4.250 8.396 1.00 94.62 163 ASP A CA 1
ATOM 1266 C C . ASP A 1 163 ? 12.901 -3.756 8.370 1.00 94.62 163 ASP A C 1
ATOM 1268 O O . ASP A 1 163 ? 12.621 -2.615 8.010 1.00 94.62 163 ASP A O 1
ATOM 1272 N N . VAL A 1 164 ? 11.967 -4.644 8.726 1.00 95.06 164 VAL A N 1
ATOM 1273 C CA . VAL A 1 164 ? 10.532 -4.353 8.679 1.00 95.06 164 VAL A CA 1
ATOM 1274 C C . VAL A 1 164 ? 10.177 -3.319 9.742 1.00 95.06 164 VAL A C 1
ATOM 1276 O O . VAL A 1 164 ? 10.407 -3.533 10.937 1.00 95.06 164 VAL A O 1
ATOM 1279 N N . GLN A 1 165 ? 9.576 -2.224 9.293 1.00 95.25 165 GLN A N 1
ATOM 1280 C CA . GLN A 1 165 ? 8.922 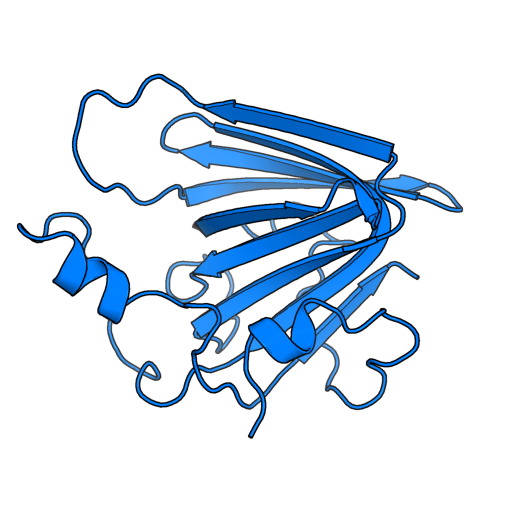-1.244 10.142 1.00 95.25 165 GLN A CA 1
ATOM 1281 C C . GLN A 1 165 ? 7.414 -1.291 9.937 1.00 95.25 165 GLN A C 1
ATOM 1283 O O . GLN A 1 165 ? 6.936 -1.754 8.900 1.00 95.25 165 GLN A O 1
ATOM 1288 N N . VAL A 1 166 ? 6.665 -0.799 10.919 1.00 95.19 166 VAL A N 1
ATOM 1289 C CA . VAL A 1 166 ? 5.211 -0.892 10.910 1.00 95.19 166 VAL A CA 1
ATOM 1290 C C . VAL A 1 166 ? 4.517 0.332 11.506 1.00 95.19 166 VAL A C 1
ATOM 1292 O O . VAL A 1 166 ? 5.020 0.967 12.434 1.00 95.19 166 VAL A O 1
ATOM 1295 N N . ALA A 1 167 ? 3.341 0.650 10.972 1.00 94.25 167 ALA A N 1
ATOM 1296 C CA . ALA A 1 167 ? 2.352 1.549 11.553 1.00 94.25 167 ALA A CA 1
ATOM 1297 C C . ALA A 1 167 ? 0.990 0.850 11.615 1.00 94.25 167 ALA A C 1
ATOM 1299 O O . ALA A 1 167 ? 0.638 0.107 10.698 1.00 94.25 167 ALA A O 1
ATOM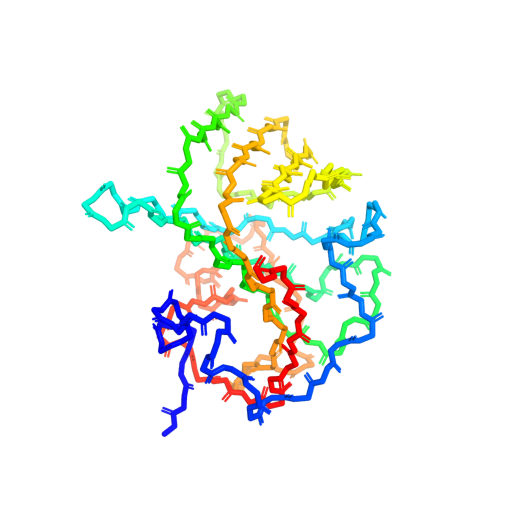 1300 N N . PHE A 1 168 ? 0.214 1.112 12.669 1.00 91.94 168 PHE A N 1
ATOM 1301 C CA . PHE A 1 168 ? -1.073 0.454 12.900 1.00 91.94 168 PHE A CA 1
ATOM 1302 C C . PHE A 1 168 ? -2.225 1.433 13.063 1.00 91.94 168 PHE A C 1
ATOM 1304 O O . PHE A 1 168 ? -2.085 2.506 13.657 1.00 91.94 168 PHE A O 1
ATOM 1311 N N . PHE A 1 169 ? -3.381 0.981 12.599 1.00 91.38 169 PHE A N 1
ATOM 1312 C CA . PHE A 1 169 ? -4.693 1.415 13.032 1.00 91.38 169 PHE A CA 1
ATOM 1313 C C . PHE A 1 169 ? -5.382 0.197 13.687 1.00 91.38 169 PHE A C 1
ATOM 1315 O O . PHE A 1 169 ? -5.626 -0.787 12.978 1.00 91.38 169 PHE A O 1
ATOM 1322 N N . PRO A 1 170 ? -5.573 0.205 15.021 1.00 85.81 170 PRO A N 1
ATOM 1323 C CA . PRO A 1 170 ? -6.127 -0.926 15.768 1.00 85.81 170 PRO A CA 1
ATOM 1324 C C . PRO A 1 170 ? -7.638 -1.088 15.599 1.00 85.81 170 PRO A C 1
ATOM 1326 O O . PRO A 1 170 ? -8.295 -0.071 15.291 1.00 85.81 170 PRO A O 1
#

Solvent-accessible surface area (backbone atoms only — not comparable to full-atom values): 9282 Å² total; per-residue (Å²): 138,51,29,50,56,63,52,62,76,56,53,61,96,73,50,83,88,46,46,74,45,95,75,43,60,84,81,38,63,42,61,50,22,39,19,24,60,73,49,77,50,77,40,77,92,70,26,26,41,37,38,37,26,36,30,72,62,25,77,50,90,70,90,26,43,27,34,38,40,31,33,32,62,43,81,46,78,49,79,50,64,64,85,81,88,68,78,70,71,72,34,28,25,68,38,28,48,54,48,78,56,99,65,36,39,34,46,38,38,32,32,42,65,59,35,39,38,36,38,30,21,37,28,29,32,38,36,38,21,32,38,80,91,50,75,93,55,76,69,62,58,55,83,53,93,50,69,67,70,35,58,76,52,45,80,49,54,84,41,46,45,45,83,50,22,34,34,76,45,110

pLDDT: mean 91.72, std 7.79, range [58.69, 98.62]